Protein AF-A0A2P8VSS2-F1 (afdb_monomer_lite)

Secondary structure (DSSP, 8-state):
----PPPPPHHHHH-HIIIIITT-HHHHHHHHHHHHHHHHHHHHHHHHHHHHHHS-HHHIIIIIHHHHHHHHHHHHHHHHIIIIIGGGGS----------

Structure (mmCIF, N/CA/C/O backbone):
data_AF-A0A2P8VSS2-F1
#
_entry.id   AF-A0A2P8VSS2-F1
#
loop_
_atom_site.group_PDB
_atom_site.id
_atom_site.type_symbol
_atom_site.label_atom_id
_atom_site.label_alt_id
_atom_site.label_comp_id
_atom_site.label_asym_id
_atom_site.label_entity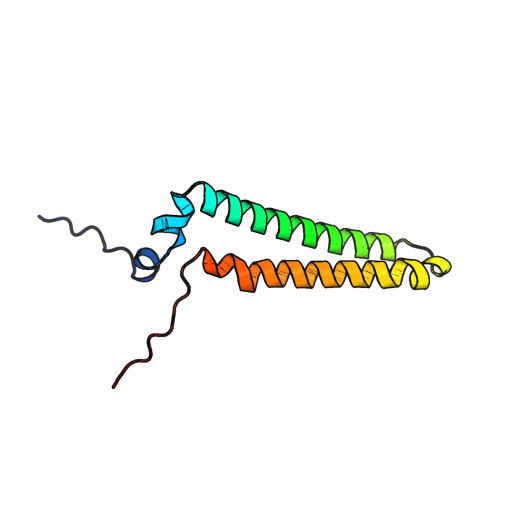_id
_atom_site.label_seq_id
_atom_site.pdbx_PDB_ins_code
_atom_site.Cartn_x
_atom_site.Cartn_y
_atom_site.Cartn_z
_atom_site.occupancy
_atom_site.B_iso_or_equiv
_atom_site.auth_seq_id
_atom_site.auth_comp_id
_atom_site.auth_asym_id
_atom_site.auth_atom_id
_atom_site.pdbx_PDB_model_num
ATOM 1 N N . THR A 1 1 ? -36.810 -23.124 31.996 1.00 43.00 1 THR A N 1
ATOM 2 C CA . THR A 1 1 ? -35.550 -23.505 31.333 1.00 43.00 1 THR A CA 1
ATOM 3 C C . THR A 1 1 ? -34.965 -22.247 30.735 1.00 43.00 1 THR A C 1
ATOM 5 O O . THR A 1 1 ? -35.408 -21.807 29.687 1.00 43.00 1 THR A O 1
ATOM 8 N N . LEU A 1 2 ? -34.093 -21.565 31.481 1.00 49.00 2 LEU A N 1
ATOM 9 C CA . LEU A 1 2 ? -33.355 -20.425 30.941 1.00 49.00 2 LEU A CA 1
ATOM 10 C C . LEU A 1 2 ? -32.340 -21.002 29.956 1.00 49.00 2 LEU A C 1
ATOM 12 O O . LEU A 1 2 ? -31.330 -21.559 30.378 1.00 49.00 2 LEU A O 1
ATOM 16 N N . ASP A 1 3 ? -32.672 -20.941 28.669 1.00 50.41 3 ASP A N 1
ATOM 17 C CA . ASP A 1 3 ? -31.725 -21.137 27.579 1.00 50.41 3 ASP A CA 1
ATOM 18 C C . ASP A 1 3 ? -30.576 -20.144 27.775 1.00 50.41 3 ASP A C 1
ATOM 20 O O . ASP A 1 3 ? -30.673 -18.959 27.451 1.00 50.41 3 ASP A O 1
ATOM 24 N N . LEU A 1 4 ? -29.488 -20.625 28.376 1.00 61.88 4 LEU A N 1
ATOM 25 C CA . LEU A 1 4 ? -28.199 -19.957 28.357 1.00 61.88 4 LEU A CA 1
ATOM 26 C C . LEU A 1 4 ? -27.693 -20.065 26.922 1.00 61.88 4 LEU A C 1
ATOM 28 O O . LEU A 1 4 ? -26.945 -20.980 26.579 1.00 61.88 4 LEU A O 1
ATOM 32 N N . ALA A 1 5 ? -28.141 -19.139 26.071 1.00 63.50 5 ALA A N 1
ATOM 33 C CA . ALA A 1 5 ? -27.470 -18.880 24.811 1.00 63.50 5 ALA A CA 1
ATOM 34 C C . ALA A 1 5 ? -25.964 -18.759 25.114 1.00 63.50 5 ALA A C 1
ATOM 36 O O . ALA A 1 5 ? -25.600 -18.073 26.078 1.00 63.50 5 ALA A O 1
ATOM 37 N N . PRO A 1 6 ? -25.092 -19.461 24.371 1.00 65.88 6 PRO A N 1
ATOM 38 C CA . PRO A 1 6 ? -23.670 -19.473 24.669 1.00 65.88 6 PRO A CA 1
ATOM 39 C C . PRO A 1 6 ? -23.161 -18.033 24.706 1.00 65.88 6 PRO A C 1
ATOM 41 O O . PRO A 1 6 ? -23.318 -17.289 23.736 1.00 65.88 6 PRO A O 1
ATOM 44 N N . SER A 1 7 ? -22.590 -17.638 25.848 1.00 58.47 7 SER A N 1
ATOM 45 C CA . SER A 1 7 ? -21.924 -16.346 25.991 1.00 58.47 7 SER A CA 1
ATOM 46 C C . SER A 1 7 ? -20.920 -16.200 24.844 1.00 58.47 7 SER A C 1
ATOM 48 O O . SER A 1 7 ? -20.117 -17.121 24.642 1.00 58.47 7 SER A O 1
ATOM 50 N N . PRO A 1 8 ? -20.964 -15.105 24.064 1.00 62.75 8 PRO A N 1
ATOM 51 C CA . PRO A 1 8 ? -19.990 -14.894 23.007 1.00 62.75 8 PRO A CA 1
ATOM 52 C C . PRO A 1 8 ? -18.585 -14.951 23.613 1.00 62.75 8 PRO A C 1
ATOM 54 O O . PRO A 1 8 ? -18.338 -14.406 24.691 1.00 62.75 8 PRO A O 1
ATOM 57 N N . ALA A 1 9 ? -17.669 -15.651 22.938 1.00 65.69 9 ALA A N 1
ATOM 58 C CA . ALA A 1 9 ? -16.296 -15.809 23.410 1.00 65.69 9 ALA A CA 1
ATOM 59 C C . ALA A 1 9 ? -15.689 -14.429 23.758 1.00 65.69 9 ALA A C 1
ATOM 61 O O . ALA A 1 9 ? -15.986 -13.463 23.052 1.00 65.69 9 ALA A O 1
ATOM 62 N N . PRO A 1 10 ? -14.815 -14.299 24.777 1.00 62.28 10 PRO A N 1
ATOM 63 C CA . PRO A 1 10 ? -14.295 -13.005 25.246 1.00 62.28 10 PRO A CA 1
ATOM 64 C C . PRO A 1 10 ? -13.755 -12.096 24.130 1.00 62.28 10 PRO A C 1
ATOM 66 O O . PRO A 1 10 ? -13.949 -10.884 24.160 1.00 62.28 10 PRO A O 1
ATOM 69 N N . ARG A 1 11 ? -13.171 -12.693 23.082 1.00 63.00 11 ARG A N 1
ATOM 70 C CA . ARG A 1 11 ? -12.747 -12.001 21.855 1.00 63.00 11 ARG A CA 1
ATOM 71 C C . ARG A 1 11 ? -13.872 -11.250 21.144 1.00 63.00 11 ARG A C 1
ATOM 73 O O . ARG A 1 11 ? -13.649 -10.137 20.700 1.00 63.00 11 ARG A O 1
ATOM 80 N N . GLN A 1 12 ? -15.064 -11.834 21.029 1.00 62.34 12 GLN A N 1
ATOM 81 C CA . GLN A 1 12 ? -16.226 -11.170 20.427 1.00 62.34 12 GLN A CA 1
ATOM 82 C C . GLN A 1 12 ? -16.783 -10.066 21.326 1.00 62.34 12 GLN A C 1
ATOM 84 O O . GLN A 1 12 ? -17.247 -9.050 20.816 1.00 62.34 12 GLN A O 1
ATOM 89 N N . MET A 1 13 ? -16.718 -10.237 22.651 1.00 63.97 13 MET A N 1
ATOM 90 C CA . MET A 1 13 ? -17.126 -9.186 23.586 1.00 63.97 13 MET A CA 1
ATOM 91 C C . MET A 1 13 ? -16.177 -7.991 23.590 1.00 63.97 13 MET A C 1
ATOM 93 O O . MET A 1 13 ? -16.624 -6.878 23.822 1.00 63.97 13 MET A O 1
ATOM 97 N N . LEU A 1 14 ? -14.884 -8.196 23.357 1.00 70.12 14 LEU A N 1
ATOM 98 C CA . LEU A 1 14 ? -13.901 -7.113 23.364 1.00 70.12 14 LEU A CA 1
ATOM 99 C C . LEU A 1 14 ? -13.625 -6.549 21.960 1.00 70.12 14 LEU A C 1
ATOM 101 O O . LEU A 1 14 ? -12.868 -5.587 21.808 1.00 70.12 14 LEU A O 1
ATOM 105 N N . ASP A 1 15 ? -14.259 -7.108 20.925 1.00 78.88 15 ASP A N 1
ATOM 106 C CA . ASP A 1 15 ? -14.094 -6.635 19.561 1.00 78.88 15 ASP A CA 1
ATOM 107 C C . ASP A 1 15 ? -14.816 -5.318 19.302 1.00 78.88 15 ASP A C 1
ATOM 109 O O . ASP A 1 15 ? -16.029 -5.243 19.082 1.00 78.88 15 ASP A O 1
ATOM 113 N N . ARG A 1 16 ? -14.009 -4.254 19.244 1.00 81.62 16 ARG A N 1
ATOM 114 C CA . ARG A 1 16 ? -14.448 -2.914 18.858 1.00 81.62 16 ARG A CA 1
ATOM 115 C C . ARG A 1 16 ? -15.110 -2.913 17.477 1.00 81.62 16 ARG A C 1
ATOM 117 O O . ARG A 1 16 ? -15.967 -2.058 17.235 1.00 81.62 16 ARG A O 1
ATOM 124 N N . TYR A 1 17 ? -14.767 -3.847 16.583 1.00 85.06 17 TYR A N 1
ATOM 125 C CA . TYR A 1 17 ? -15.408 -3.920 15.275 1.00 85.06 17 TYR A CA 1
ATOM 126 C C . TYR A 1 17 ? -16.906 -4.203 15.396 1.00 85.06 17 TYR A C 1
ATOM 128 O O . TYR A 1 17 ? -17.718 -3.415 14.902 1.00 85.06 17 TYR A O 1
ATOM 136 N N . HIS A 1 18 ? -17.268 -5.271 16.105 1.00 80.94 18 HIS A N 1
ATOM 137 C CA . HIS A 1 18 ? -18.661 -5.653 16.315 1.00 80.94 18 HIS A CA 1
ATOM 138 C C . HIS A 1 18 ? -19.407 -4.690 17.245 1.00 80.94 18 HIS A C 1
ATOM 140 O O . HIS A 1 18 ? -20.575 -4.390 17.013 1.00 80.94 18 HIS A O 1
ATOM 146 N N . GLN A 1 19 ? -18.745 -4.134 18.257 1.00 83.44 19 GLN A N 1
ATOM 147 C CA . GLN A 1 19 ? -19.409 -3.205 19.174 1.00 83.44 19 GLN A CA 1
ATOM 148 C C . GLN A 1 19 ? -19.642 -1.817 18.574 1.00 83.44 19 GLN A C 1
ATOM 150 O O . GLN A 1 19 ? -20.645 -1.175 18.879 1.00 83.44 19 GLN A O 1
ATOM 155 N N . HIS A 1 20 ? -18.729 -1.329 17.731 1.00 86.69 20 HIS A N 1
ATOM 156 C CA . HIS A 1 20 ? -18.752 0.067 17.306 1.00 86.69 20 HIS A CA 1
ATOM 157 C C . HIS A 1 20 ? -18.509 0.262 15.812 1.00 86.69 20 HIS A C 1
ATOM 159 O O . HIS A 1 20 ? -19.342 0.885 15.146 1.00 86.69 20 HIS A O 1
ATOM 165 N N . THR A 1 21 ? -17.398 -0.244 15.270 1.00 89.81 21 THR A N 1
ATOM 166 C CA . THR A 1 21 ? -16.983 0.065 13.891 1.00 89.81 21 THR A CA 1
ATOM 167 C C . THR A 1 21 ? -18.046 -0.339 12.867 1.00 89.81 21 THR A C 1
ATOM 169 O O . THR A 1 21 ? -18.257 0.394 11.904 1.00 89.81 21 THR A O 1
ATOM 172 N N . GLN A 1 22 ? -18.758 -1.453 13.081 1.00 87.44 22 GLN A N 1
ATOM 173 C CA . GLN A 1 22 ? -19.813 -1.918 12.173 1.00 87.44 22 GLN A CA 1
ATOM 174 C C . GLN A 1 22 ? -21.062 -1.018 12.176 1.00 87.44 22 GLN A C 1
ATOM 176 O O . GLN A 1 22 ? -21.713 -0.869 11.141 1.00 87.44 22 GLN A O 1
ATOM 181 N N . HIS A 1 23 ? -21.378 -0.396 13.317 1.00 89.50 23 HIS A N 1
ATOM 182 C CA . HIS A 1 23 ? -22.581 0.422 13.507 1.00 89.50 23 HIS A CA 1
ATOM 183 C C . HIS A 1 23 ? -22.340 1.913 13.241 1.00 89.50 23 HIS A C 1
ATOM 185 O O . HIS A 1 23 ? -23.268 2.641 12.892 1.00 89.50 23 HIS A O 1
ATOM 191 N N . CYS A 1 24 ? -21.098 2.384 13.361 1.00 92.25 24 CYS A N 1
ATOM 192 C CA . CYS A 1 24 ? -20.740 3.769 13.085 1.00 92.25 24 CYS A CA 1
ATOM 193 C C . CYS A 1 24 ? -20.378 3.967 11.609 1.00 92.25 24 CYS A C 1
ATOM 195 O O . CYS A 1 24 ? -19.366 3.458 11.121 1.00 92.25 24 CYS A O 1
ATOM 197 N N . HIS A 1 25 ? -21.166 4.783 10.903 1.00 90.94 25 HIS A N 1
ATOM 198 C CA . HIS A 1 25 ? -20.937 5.085 9.489 1.00 90.94 25 HIS A CA 1
ATOM 199 C C . HIS A 1 25 ? -19.547 5.691 9.223 1.00 90.94 25 HIS A C 1
ATOM 201 O O . HIS A 1 25 ? -18.870 5.288 8.277 1.00 90.94 25 HIS A O 1
ATOM 207 N N . SER A 1 26 ? -19.097 6.619 10.075 1.00 91.69 26 SER A N 1
ATOM 208 C CA . SER A 1 26 ? -17.790 7.276 9.933 1.00 91.69 26 SER A CA 1
ATOM 209 C C . SER A 1 26 ? -16.635 6.274 10.055 1.00 91.69 26 SER A C 1
ATOM 211 O O . SER A 1 26 ? -15.800 6.173 9.155 1.00 91.69 26 SER A O 1
ATOM 213 N N . CYS A 1 27 ? -16.639 5.449 11.109 1.00 91.19 27 CYS A N 1
ATOM 214 C CA . CYS A 1 27 ? -15.598 4.446 11.351 1.00 91.19 27 CYS A CA 1
ATOM 215 C C . CYS A 1 27 ? -15.575 3.367 10.261 1.00 91.19 27 CYS A C 1
ATOM 217 O O . CYS A 1 27 ? -14.507 3.021 9.756 1.00 91.19 27 CYS A O 1
ATOM 219 N N . ARG A 1 28 ? -16.749 2.882 9.835 1.00 91.81 28 ARG A N 1
ATOM 220 C CA . ARG A 1 28 ? -16.870 1.934 8.721 1.00 91.81 28 ARG A CA 1
ATOM 221 C C . ARG A 1 28 ? -16.332 2.515 7.414 1.00 91.81 28 ARG A C 1
ATOM 223 O O . ARG A 1 28 ? -15.647 1.818 6.666 1.00 91.81 28 ARG A O 1
ATOM 230 N N . SER A 1 29 ? -16.648 3.777 7.121 1.00 93.69 29 SER A N 1
ATOM 231 C CA . SER A 1 29 ? -16.173 4.463 5.915 1.00 93.69 29 SER A CA 1
ATOM 232 C C . SER A 1 29 ? -14.655 4.665 5.940 1.00 93.69 29 SER A C 1
ATOM 234 O O . SER A 1 29 ? -13.982 4.410 4.937 1.00 93.69 29 SER A O 1
ATOM 236 N N . ALA A 1 30 ? -14.097 5.033 7.097 1.00 93.69 30 ALA A N 1
ATOM 237 C CA . ALA A 1 30 ? -12.656 5.154 7.293 1.00 93.69 30 ALA A CA 1
ATOM 238 C C . ALA A 1 30 ? -11.940 3.816 7.048 1.00 93.69 30 ALA A C 1
ATOM 240 O O . ALA A 1 30 ? -11.018 3.763 6.234 1.00 93.69 30 ALA A O 1
ATOM 241 N N . LEU A 1 31 ? -12.419 2.719 7.651 1.00 93.38 31 LEU A N 1
ATOM 242 C CA . LEU A 1 31 ? -11.862 1.378 7.438 1.00 93.38 31 LEU A CA 1
ATOM 243 C C . LEU A 1 31 ? -11.933 0.957 5.961 1.00 93.38 31 LEU A C 1
ATOM 245 O O . LEU A 1 31 ? -10.947 0.492 5.394 1.00 93.38 31 LEU A O 1
ATOM 249 N N . LYS A 1 32 ? -13.069 1.198 5.295 1.00 94.50 32 LYS A N 1
ATOM 250 C CA . LYS A 1 32 ? -13.224 0.907 3.862 1.00 94.50 32 LYS A CA 1
ATOM 251 C C . LYS A 1 32 ? -12.257 1.720 2.999 1.00 94.50 32 LYS A C 1
ATOM 253 O O . LYS A 1 32 ? -11.748 1.219 1.999 1.00 94.50 32 LYS A O 1
ATOM 258 N N . THR A 1 33 ? -12.012 2.975 3.363 1.00 95.50 33 THR A N 1
ATOM 259 C CA . THR A 1 33 ? -11.059 3.849 2.666 1.00 95.50 33 THR A CA 1
ATOM 260 C C . THR A 1 33 ? -9.632 3.344 2.834 1.00 95.50 33 THR A C 1
ATOM 262 O O . THR A 1 33 ? -8.910 3.253 1.846 1.00 95.50 33 THR A O 1
ATOM 265 N N . ILE A 1 34 ? -9.253 2.930 4.045 1.00 94.56 34 ILE A N 1
ATOM 266 C CA . ILE A 1 34 ? -7.946 2.325 4.329 1.00 94.56 34 ILE A CA 1
ATOM 267 C C . ILE A 1 34 ? -7.737 1.071 3.477 1.00 94.56 34 ILE A C 1
ATOM 269 O O . ILE A 1 34 ? -6.716 0.955 2.805 1.00 94.56 34 ILE A O 1
ATOM 273 N N . GLN A 1 35 ? -8.722 0.173 3.429 1.00 94.81 35 GLN A N 1
ATOM 274 C CA . GLN A 1 35 ? -8.650 -1.044 2.615 1.00 94.81 35 GLN A CA 1
ATOM 275 C C . GLN A 1 35 ? -8.537 -0.737 1.118 1.00 94.81 35 GLN A C 1
ATOM 277 O O . GLN A 1 35 ? -7.733 -1.342 0.414 1.00 94.81 35 GLN A O 1
ATOM 282 N N . ARG A 1 36 ? -9.303 0.237 0.613 1.00 97.00 36 ARG A N 1
ATOM 283 C CA . ARG A 1 36 ? -9.184 0.692 -0.782 1.00 97.00 36 ARG A CA 1
ATOM 284 C C . ARG A 1 36 ? -7.802 1.263 -1.081 1.00 97.00 36 ARG A C 1
ATOM 286 O O . ARG A 1 36 ? -7.256 0.978 -2.141 1.00 97.00 36 ARG A O 1
ATOM 293 N N . LEU A 1 37 ? -7.239 2.041 -0.157 1.00 96.56 37 LEU A N 1
ATOM 294 C CA . LEU A 1 37 ? -5.905 2.612 -0.300 1.00 96.56 37 LEU A CA 1
ATOM 295 C C . LEU A 1 37 ? -4.832 1.516 -0.305 1.00 96.56 37 LEU A C 1
ATOM 297 O O . LEU A 1 37 ? -3.942 1.568 -1.145 1.00 96.56 37 LEU A O 1
ATOM 301 N N . GLN A 1 38 ? -4.950 0.493 0.549 1.00 96.00 38 GLN A N 1
ATOM 302 C CA . GLN A 1 38 ? -4.068 -0.680 0.512 1.00 96.00 38 GLN A CA 1
ATOM 303 C C . GLN A 1 38 ? -4.085 -1.348 -0.869 1.00 96.00 38 GLN A C 1
ATOM 305 O O . GLN A 1 38 ? -3.030 -1.526 -1.472 1.00 96.00 38 GLN A O 1
ATOM 310 N N . TRP A 1 39 ? -5.271 -1.659 -1.406 1.00 97.56 39 TRP A N 1
ATOM 311 C CA . TRP A 1 39 ? -5.395 -2.242 -2.746 1.00 97.56 39 TRP A CA 1
ATOM 312 C C . TRP A 1 39 ? -4.823 -1.332 -3.833 1.00 97.56 39 TRP A C 1
ATOM 314 O O . TRP A 1 39 ? -4.095 -1.807 -4.700 1.00 97.56 39 TRP A O 1
ATOM 324 N N . GLY A 1 40 ? -5.095 -0.026 -3.767 1.00 97.75 40 GLY A N 1
ATOM 325 C CA . GLY A 1 40 ? -4.539 0.953 -4.700 1.00 97.75 40 GLY A CA 1
ATOM 326 C C . GLY A 1 40 ? -3.008 0.981 -4.685 1.00 97.75 40 GLY A C 1
ATOM 327 O O . GLY A 1 40 ? -2.388 0.969 -5.744 1.00 97.75 40 GLY A O 1
ATOM 328 N N . LEU A 1 41 ? -2.396 0.943 -3.499 1.00 97.31 41 LEU A N 1
ATOM 329 C CA . LEU A 1 41 ? -0.941 0.912 -3.331 1.00 97.31 41 LEU A CA 1
ATOM 330 C C . LEU A 1 41 ? -0.319 -0.394 -3.843 1.00 97.31 41 LEU A C 1
ATOM 332 O O . LEU A 1 41 ? 0.723 -0.352 -4.493 1.00 97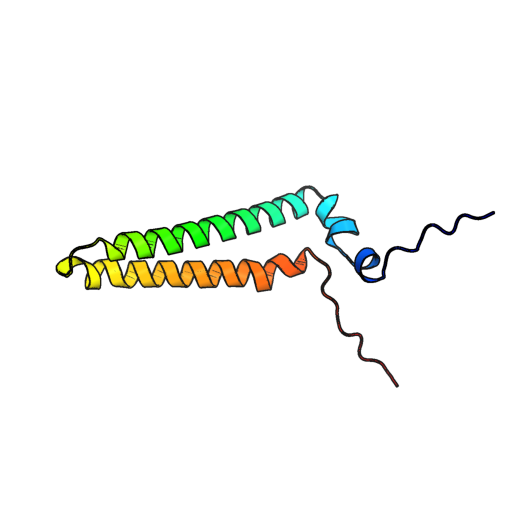.31 41 LEU A O 1
ATOM 336 N N . LEU A 1 42 ? -0.962 -1.541 -3.602 1.00 97.62 42 LEU A N 1
ATOM 337 C CA . LEU A 1 42 ? -0.505 -2.832 -4.125 1.00 97.62 42 LEU A CA 1
ATOM 338 C C . LEU A 1 42 ? -0.576 -2.875 -5.656 1.00 97.62 42 LEU A C 1
ATOM 340 O O . LEU A 1 42 ? 0.393 -3.269 -6.302 1.00 97.62 42 LEU A O 1
ATOM 344 N N . ILE A 1 43 ? -1.692 -2.427 -6.239 1.00 97.94 43 ILE A N 1
ATOM 345 C CA . ILE A 1 43 ? -1.858 -2.336 -7.697 1.00 97.94 43 ILE A CA 1
ATOM 346 C C . ILE A 1 43 ? -0.801 -1.401 -8.283 1.00 97.94 43 ILE A C 1
ATOM 348 O O . ILE A 1 43 ? -0.148 -1.759 -9.258 1.00 97.94 43 ILE A O 1
ATOM 352 N N . TYR A 1 44 ? -0.593 -0.234 -7.668 1.00 96.94 44 TYR A N 1
ATOM 353 C CA . TYR A 1 44 ? 0.430 0.718 -8.090 1.00 96.94 44 TYR A CA 1
ATOM 354 C C . TYR A 1 44 ? 1.834 0.104 -8.054 1.00 96.94 44 TYR A C 1
ATOM 356 O O . TYR A 1 44 ? 2.588 0.250 -9.016 1.00 96.94 44 TYR A O 1
ATOM 364 N N . ALA A 1 45 ? 2.177 -0.624 -6.990 1.00 96.81 45 ALA A N 1
ATOM 365 C CA . ALA A 1 45 ? 3.473 -1.279 -6.864 1.00 96.81 45 ALA A CA 1
ATOM 366 C C . ALA A 1 45 ? 3.686 -2.340 -7.952 1.00 96.81 45 ALA A C 1
ATOM 368 O O . ALA A 1 45 ? 4.699 -2.310 -8.649 1.00 96.81 45 ALA A O 1
ATOM 369 N N . VAL A 1 46 ? 2.714 -3.238 -8.149 1.00 97.12 46 VAL A N 1
ATOM 370 C CA . VAL A 1 46 ? 2.783 -4.281 -9.185 1.00 97.12 46 VAL A CA 1
ATOM 371 C C . VAL A 1 46 ? 2.861 -3.661 -10.580 1.00 97.12 46 VAL A C 1
ATOM 373 O O . VAL A 1 46 ? 3.706 -4.066 -11.376 1.00 97.12 46 VAL A O 1
ATOM 376 N N . ALA A 1 47 ? 2.038 -2.650 -10.868 1.00 96.75 47 ALA A N 1
ATOM 377 C CA . ALA A 1 47 ? 2.050 -1.948 -12.149 1.00 96.75 47 ALA A CA 1
ATOM 378 C C . ALA A 1 47 ? 3.391 -1.249 -12.407 1.00 96.75 47 ALA A C 1
ATOM 380 O O . ALA A 1 47 ? 3.917 -1.325 -13.514 1.00 96.75 47 ALA A O 1
ATOM 381 N N . SER A 1 48 ? 3.977 -0.624 -11.383 1.00 94.81 48 SER A N 1
ATOM 382 C CA . SER A 1 48 ? 5.288 0.027 -11.472 1.00 94.81 48 SER A CA 1
ATOM 383 C C . SER A 1 48 ? 6.389 -0.980 -11.80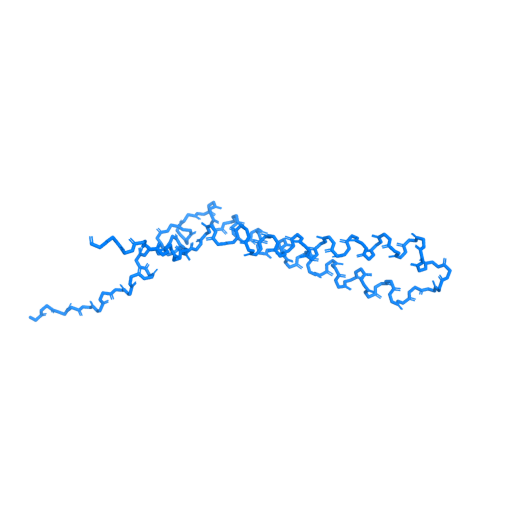7 1.00 94.81 48 SER A C 1
ATOM 385 O O . SER A 1 48 ? 7.172 -0.752 -12.726 1.00 94.81 48 SER A O 1
ATOM 387 N N . LEU A 1 49 ? 6.416 -2.128 -11.124 1.00 94.25 49 LEU A N 1
ATOM 388 C CA . LEU A 1 49 ? 7.388 -3.191 -11.395 1.00 94.25 49 LEU A CA 1
ATOM 389 C C . LEU A 1 49 ? 7.203 -3.797 -12.79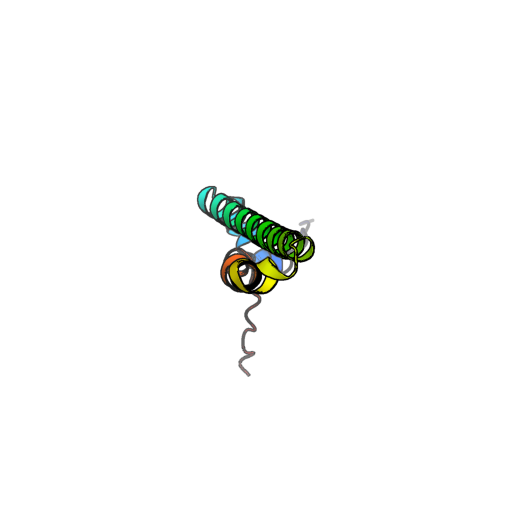3 1.00 94.25 49 LEU A C 1
ATOM 391 O O . LEU A 1 49 ? 8.184 -3.982 -13.513 1.00 94.25 49 LEU A O 1
ATOM 395 N N . ALA A 1 50 ? 5.958 -4.070 -13.193 1.00 95.62 50 ALA A N 1
ATOM 396 C CA . ALA A 1 50 ? 5.638 -4.608 -14.512 1.00 95.62 50 ALA A CA 1
ATOM 397 C C . ALA A 1 50 ? 6.030 -3.637 -15.634 1.00 95.62 50 ALA A C 1
ATOM 399 O O . ALA A 1 50 ? 6.612 -4.055 -16.632 1.00 95.62 50 ALA A O 1
ATOM 400 N N . LEU A 1 51 ? 5.773 -2.339 -15.450 1.00 94.12 51 LEU A N 1
ATOM 401 C CA . LEU A 1 51 ? 6.158 -1.310 -16.409 1.00 94.12 51 LEU A CA 1
ATOM 402 C C . LEU A 1 51 ? 7.680 -1.270 -16.582 1.00 94.12 51 LEU A C 1
ATOM 404 O O . LEU A 1 51 ? 8.173 -1.352 -17.704 1.00 94.12 51 LEU A O 1
ATOM 408 N N . VAL A 1 52 ? 8.436 -1.231 -15.479 1.00 93.50 52 VAL A N 1
ATOM 409 C CA . VAL A 1 52 ? 9.909 -1.213 -15.524 1.00 93.50 52 VAL A CA 1
ATOM 410 C C . VAL A 1 52 ? 10.490 -2.498 -16.119 1.00 93.50 52 VAL A C 1
ATOM 412 O O . VAL A 1 52 ? 11.550 -2.450 -16.738 1.00 93.50 52 VAL A O 1
ATOM 415 N N . ALA A 1 53 ? 9.812 -3.639 -15.977 1.00 91.62 53 ALA A N 1
ATOM 416 C CA . ALA A 1 53 ? 10.258 -4.906 -16.555 1.00 91.62 53 ALA A CA 1
ATOM 417 C C . ALA A 1 53 ? 10.203 -4.936 -18.094 1.00 91.62 53 ALA A C 1
ATOM 419 O O . ALA A 1 53 ? 10.961 -5.688 -18.701 1.00 91.62 53 ALA A O 1
ATOM 420 N N . ILE A 1 54 ? 9.332 -4.131 -18.712 1.00 93.19 54 ILE A N 1
ATOM 421 C CA . ILE A 1 54 ? 9.150 -4.065 -20.173 1.00 93.19 54 ILE A CA 1
ATOM 422 C C . ILE A 1 54 ? 9.963 -2.906 -20.787 1.00 93.19 54 ILE A C 1
ATOM 424 O O . ILE A 1 54 ? 10.156 -2.849 -22.002 1.00 93.19 54 ILE A O 1
ATOM 428 N N . LEU A 1 55 ? 10.466 -1.976 -19.966 1.00 90.56 55 LEU A N 1
ATOM 429 C CA . LEU A 1 55 ? 11.267 -0.844 -20.432 1.00 90.56 55 LEU A CA 1
ATOM 430 C C . LEU A 1 55 ? 12.621 -1.297 -21.026 1.00 90.56 55 LEU A C 1
ATOM 432 O O . LEU A 1 55 ? 13.271 -2.182 -20.467 1.00 90.56 55 LEU A O 1
ATOM 436 N N . PRO A 1 56 ? 13.100 -0.649 -22.106 1.00 89.06 56 PRO A N 1
ATOM 437 C CA . PRO A 1 56 ? 14.433 -0.894 -22.653 1.00 89.06 56 PRO A CA 1
ATOM 438 C C . PRO A 1 56 ? 15.535 -0.453 -21.676 1.00 89.06 56 PRO A C 1
ATOM 440 O O . PRO A 1 56 ? 15.358 0.506 -20.920 1.00 89.06 56 PRO A O 1
ATOM 443 N N . ASP A 1 57 ? 16.704 -1.102 -21.728 1.00 83.38 57 ASP A N 1
ATOM 444 C CA . ASP A 1 57 ? 17.789 -0.920 -20.744 1.00 83.38 57 ASP A CA 1
ATOM 445 C C . ASP A 1 57 ? 18.243 0.537 -20.577 1.00 83.38 57 ASP A C 1
ATOM 447 O O . ASP A 1 57 ? 18.503 0.983 -19.458 1.00 83.38 57 ASP A O 1
ATOM 451 N N . ALA A 1 58 ? 18.237 1.323 -21.660 1.00 86.06 58 ALA A N 1
ATOM 452 C CA . ALA A 1 58 ? 18.587 2.744 -21.629 1.00 86.06 58 ALA A CA 1
ATOM 453 C C . ALA A 1 58 ? 17.677 3.585 -20.706 1.00 86.06 58 ALA A C 1
ATOM 455 O O . ALA A 1 58 ? 18.099 4.618 -20.191 1.00 86.06 58 ALA A O 1
ATOM 456 N N . TRP A 1 59 ? 16.437 3.145 -20.471 1.00 87.50 59 TRP A N 1
ATOM 457 C CA . TRP A 1 59 ? 15.442 3.839 -19.645 1.00 87.50 59 TRP A CA 1
ATOM 458 C C . TRP A 1 59 ? 15.238 3.148 -18.292 1.00 87.50 59 TRP A C 1
ATOM 460 O O . TRP A 1 59 ? 14.514 3.635 -17.427 1.00 87.50 59 TRP A O 1
ATOM 470 N N . ARG A 1 60 ? 15.887 2.009 -18.058 1.00 85.25 60 ARG A N 1
ATOM 471 C CA . ARG A 1 60 ? 15.657 1.213 -16.853 1.00 85.25 60 ARG A CA 1
ATOM 472 C C . ARG A 1 60 ? 16.300 1.820 -15.609 1.00 85.25 60 ARG A C 1
ATOM 474 O O . ARG A 1 60 ? 15.731 1.741 -14.525 1.00 85.25 60 ARG A O 1
ATOM 481 N N . LEU A 1 61 ? 17.457 2.461 -15.762 1.00 85.62 61 LEU A N 1
ATOM 482 C CA . LEU A 1 61 ? 18.181 3.064 -14.640 1.00 85.62 61 LEU A CA 1
ATOM 483 C C . LEU A 1 61 ? 17.662 4.454 -14.270 1.00 85.62 61 LEU A C 1
ATOM 485 O O . LEU A 1 61 ? 17.576 4.763 -13.088 1.00 85.62 61 LEU A O 1
ATOM 489 N N . TRP A 1 62 ? 17.312 5.294 -15.249 1.00 84.38 62 TRP A N 1
ATOM 490 C CA . TRP A 1 62 ? 17.035 6.705 -14.968 1.00 84.38 62 TRP A CA 1
ATOM 491 C C . TRP A 1 62 ? 15.577 6.958 -14.545 1.00 84.38 62 TRP A C 1
ATOM 493 O O . TRP A 1 62 ? 15.376 7.345 -13.396 1.00 84.38 62 TRP A O 1
ATOM 503 N N . PRO A 1 63 ? 14.545 6.666 -15.366 1.00 89.38 63 PRO A N 1
ATOM 504 C CA . PRO A 1 63 ? 13.161 6.674 -14.889 1.00 89.38 63 PRO A CA 1
ATOM 505 C C . PRO A 1 63 ? 12.738 5.364 -14.208 1.00 89.38 63 PRO A C 1
ATOM 507 O O . PRO A 1 63 ? 11.873 5.390 -13.334 1.00 89.38 63 PRO A O 1
ATOM 510 N N . GLY A 1 64 ? 13.331 4.217 -14.560 1.00 91.25 64 GLY A N 1
ATOM 511 C CA . GLY A 1 64 ? 12.912 2.934 -13.989 1.00 91.25 64 GLY A CA 1
ATOM 512 C C . GLY A 1 64 ? 13.271 2.764 -12.508 1.00 91.25 64 GLY A C 1
ATOM 513 O O . GLY A 1 64 ? 12.419 2.356 -11.722 1.00 91.25 64 GLY A O 1
ATOM 514 N N . LEU A 1 65 ? 14.483 3.136 -12.086 1.00 91.56 65 LEU A N 1
ATOM 515 C CA . LEU A 1 65 ? 14.918 3.015 -10.689 1.00 91.56 65 LEU A CA 1
ATOM 516 C C . LEU A 1 65 ? 14.058 3.820 -9.690 1.00 91.56 65 LEU A C 1
ATOM 518 O O . LEU A 1 65 ? 13.611 3.226 -8.704 1.00 91.56 65 LEU A O 1
ATOM 522 N N . PRO A 1 66 ? 13.765 5.123 -9.900 1.00 94.00 66 PRO A N 1
ATOM 523 C CA . PRO A 1 66 ? 12.884 5.856 -8.993 1.00 94.00 66 PRO A CA 1
ATOM 524 C C . PRO A 1 66 ? 11.452 5.312 -9.012 1.00 94.00 66 PRO A C 1
ATOM 526 O O . PRO A 1 66 ? 10.798 5.307 -7.971 1.00 94.00 66 PRO A O 1
ATOM 529 N N . LEU A 1 67 ? 10.973 4.800 -10.152 1.00 94.50 67 LEU A N 1
ATOM 530 C CA . LEU A 1 67 ? 9.645 4.194 -10.255 1.00 94.50 67 LEU A CA 1
ATOM 531 C C . LEU A 1 67 ? 9.540 2.891 -9.444 1.00 94.50 67 LEU A C 1
ATOM 533 O O . LEU A 1 67 ? 8.555 2.688 -8.734 1.00 94.50 67 LEU A O 1
ATOM 537 N N . VAL A 1 68 ? 10.574 2.043 -9.470 1.00 94.69 68 VAL A N 1
ATOM 538 C CA . VAL A 1 68 ? 10.672 0.877 -8.573 1.00 94.69 68 VAL A CA 1
ATOM 539 C C . VAL A 1 68 ? 10.712 1.327 -7.114 1.00 94.69 68 VAL A C 1
ATOM 541 O O . VAL A 1 68 ? 9.988 0.772 -6.290 1.00 94.69 68 VAL A O 1
ATOM 544 N N . GLY A 1 69 ? 11.508 2.351 -6.792 1.00 96.12 69 GLY A N 1
ATOM 545 C CA . GLY A 1 69 ? 11.586 2.917 -5.443 1.00 96.12 69 GLY A CA 1
ATOM 546 C C . GLY A 1 69 ? 10.224 3.383 -4.918 1.00 96.12 69 GLY A C 1
ATOM 547 O O . GLY A 1 69 ? 9.834 3.025 -3.809 1.00 96.12 69 GLY A O 1
ATOM 548 N N . LEU A 1 70 ? 9.457 4.105 -5.738 1.00 96.00 70 LEU A N 1
ATOM 549 C CA . LEU A 1 70 ? 8.081 4.510 -5.433 1.00 96.00 70 LEU A CA 1
ATOM 550 C C . LEU A 1 70 ? 7.142 3.310 -5.267 1.00 96.00 70 LEU A C 1
ATOM 552 O O . LEU A 1 70 ? 6.325 3.299 -4.347 1.00 96.00 70 LEU A O 1
ATOM 556 N N . GLY A 1 71 ? 7.271 2.282 -6.109 1.00 96.00 71 GLY A N 1
ATOM 557 C CA . GLY A 1 71 ? 6.515 1.038 -5.967 1.00 96.00 71 GLY A CA 1
ATOM 558 C C . GLY A 1 71 ? 6.781 0.345 -4.626 1.00 96.00 71 GLY A C 1
ATOM 559 O O . GLY A 1 71 ? 5.841 -0.034 -3.929 1.00 96.00 71 GLY A O 1
ATOM 560 N N . LEU A 1 72 ? 8.049 0.248 -4.215 1.00 96.94 72 LEU A N 1
ATOM 561 C CA . LEU A 1 72 ? 8.443 -0.312 -2.917 1.00 96.94 72 LEU A CA 1
ATOM 562 C C . LEU A 1 72 ? 7.937 0.535 -1.741 1.00 96.94 72 LEU A C 1
ATOM 564 O O . LEU A 1 72 ? 7.446 -0.018 -0.757 1.00 96.94 72 LEU A O 1
ATOM 568 N N . LEU A 1 73 ? 7.991 1.866 -1.849 1.00 97.19 73 LEU A N 1
ATOM 569 C CA . LEU A 1 73 ? 7.372 2.762 -0.867 1.00 97.19 73 LEU A CA 1
ATOM 570 C C . LEU A 1 73 ? 5.860 2.534 -0.778 1.00 97.19 73 LEU A C 1
ATOM 572 O O . LEU A 1 73 ? 5.309 2.521 0.321 1.00 97.19 73 LEU A O 1
ATOM 576 N N . GLY A 1 74 ? 5.197 2.288 -1.910 1.00 96.31 74 GLY A N 1
ATOM 577 C CA . GLY A 1 74 ? 3.788 1.910 -1.952 1.00 96.31 74 GLY A CA 1
ATOM 578 C C . GLY A 1 74 ? 3.503 0.621 -1.178 1.00 96.31 74 GLY A C 1
ATOM 579 O O . GLY A 1 74 ? 2.571 0.586 -0.374 1.00 96.31 74 GLY A O 1
ATOM 580 N N . LEU A 1 75 ? 4.346 -0.407 -1.334 1.00 96.75 75 LEU A N 1
ATOM 581 C CA . LEU A 1 75 ? 4.256 -1.644 -0.545 1.00 96.75 75 LEU A CA 1
ATOM 582 C C . LEU A 1 75 ? 4.451 -1.383 0.953 1.00 96.75 75 LEU A C 1
ATOM 584 O O . LEU A 1 75 ? 3.674 -1.885 1.766 1.00 96.75 75 LEU A O 1
ATOM 588 N N . GLY A 1 76 ? 5.442 -0.568 1.320 1.00 97.12 76 GLY A N 1
ATOM 589 C CA . GLY A 1 76 ? 5.666 -0.151 2.706 1.00 97.12 76 GLY A CA 1
ATOM 590 C C . GLY A 1 76 ? 4.459 0.586 3.292 1.00 97.12 76 GLY A C 1
ATOM 591 O O . GLY A 1 76 ? 4.029 0.290 4.406 1.00 97.12 76 GLY A O 1
ATOM 592 N N . GLY A 1 77 ? 3.847 1.482 2.514 1.00 96.62 77 GLY A N 1
ATOM 593 C CA . GLY A 1 77 ? 2.609 2.170 2.877 1.00 96.62 77 GLY A CA 1
ATOM 594 C C . GLY A 1 77 ? 1.431 1.211 3.062 1.00 96.62 77 GLY A C 1
ATOM 595 O O . GLY A 1 77 ? 0.712 1.310 4.053 1.00 96.62 77 GLY A O 1
ATOM 596 N N . ALA A 1 78 ? 1.249 0.240 2.163 1.00 96.06 78 ALA A N 1
ATOM 597 C CA . ALA A 1 78 ? 0.199 -0.772 2.287 1.00 96.06 78 ALA A CA 1
ATOM 598 C C . ALA A 1 78 ? 0.395 -1.640 3.542 1.00 96.06 78 ALA A C 1
ATOM 600 O O . ALA A 1 78 ? -0.563 -1.887 4.278 1.00 96.06 78 ALA A O 1
ATOM 601 N N . ALA A 1 79 ? 1.637 -2.040 3.831 1.00 95.69 79 ALA A N 1
ATOM 602 C CA . ALA A 1 79 ? 1.985 -2.761 5.050 1.00 95.69 79 ALA A CA 1
ATOM 603 C C . ALA A 1 79 ? 1.703 -1.914 6.301 1.00 95.69 79 ALA A C 1
ATOM 605 O O . ALA A 1 79 ? 1.068 -2.394 7.237 1.00 95.69 79 ALA A O 1
ATOM 606 N N . TRP A 1 80 ? 2.088 -0.637 6.302 1.00 95.81 80 TRP A N 1
ATOM 607 C CA . TRP A 1 80 ? 1.788 0.282 7.400 1.00 95.81 80 TRP A CA 1
ATOM 608 C C . TRP A 1 80 ? 0.282 0.437 7.636 1.00 95.81 80 TRP A C 1
ATOM 610 O O . TRP A 1 80 ? -0.180 0.391 8.774 1.00 95.81 80 TRP A O 1
ATOM 620 N N . LEU A 1 81 ? -0.512 0.578 6.574 1.00 94.44 81 LEU A N 1
ATOM 621 C CA . LEU A 1 81 ? -1.967 0.639 6.693 1.00 94.44 81 LEU A CA 1
ATOM 622 C C . LEU A 1 81 ? -2.534 -0.644 7.308 1.00 94.44 81 LEU A C 1
ATOM 624 O O . LEU A 1 81 ? -3.426 -0.555 8.151 1.00 94.44 81 LEU A O 1
ATOM 628 N N . ARG A 1 82 ? -2.005 -1.810 6.919 1.00 91.75 82 ARG A N 1
ATOM 629 C CA . ARG A 1 82 ? -2.447 -3.127 7.397 1.00 91.75 82 ARG A CA 1
ATOM 630 C C . ARG A 1 82 ? -2.053 -3.418 8.842 1.00 91.75 82 ARG A C 1
ATOM 632 O O . ARG A 1 82 ? -2.850 -3.981 9.580 1.00 91.75 82 ARG A O 1
ATOM 639 N N . PHE A 1 83 ? -0.841 -3.056 9.252 1.00 91.06 83 PHE A N 1
ATOM 640 C CA . PHE A 1 83 ? -0.313 -3.393 10.580 1.00 91.06 83 PHE A CA 1
ATOM 641 C C . PHE A 1 83 ? -0.412 -2.246 11.592 1.00 91.06 83 PHE A C 1
ATOM 643 O O . PHE A 1 83 ? -0.405 -2.491 12.792 1.00 91.06 83 PHE A O 1
ATOM 650 N N . GLY A 1 84 ? -0.518 -0.998 11.138 1.00 89.75 84 GLY A N 1
ATOM 651 C CA . GLY A 1 84 ? -0.572 0.182 12.002 1.00 89.75 84 GLY A CA 1
ATOM 652 C C . GLY A 1 84 ? -1.974 0.763 12.181 1.00 89.75 84 GLY A C 1
ATOM 653 O O . GLY A 1 84 ? -2.342 1.155 13.290 1.00 89.75 84 GLY A O 1
ATOM 654 N N . LEU A 1 85 ? -2.762 0.856 11.102 1.00 90.19 85 LEU A N 1
ATOM 655 C CA . LEU A 1 85 ? -4.088 1.490 11.142 1.00 90.19 85 LEU A CA 1
ATOM 656 C C . LEU A 1 85 ? -5.225 0.479 11.269 1.00 90.19 85 LEU A C 1
ATOM 658 O O . LEU A 1 85 ? -6.096 0.672 12.112 1.00 90.19 85 LEU A O 1
ATOM 662 N N . GLU A 1 86 ? -5.225 -0.580 10.460 1.00 88.62 86 GLU A N 1
ATOM 663 C CA . GLU A 1 86 ? -6.285 -1.596 10.453 1.00 88.62 86 GLU A CA 1
ATOM 664 C C . GLU A 1 86 ? -6.555 -2.218 11.838 1.00 88.62 86 GLU A C 1
ATOM 666 O O . GLU A 1 86 ? -7.719 -2.253 12.241 1.00 88.62 86 GLU A O 1
ATOM 671 N N . PRO A 1 87 ? -5.536 -2.596 12.643 1.00 87.44 87 PRO A N 1
ATOM 672 C CA . PRO A 1 87 ? -5.761 -3.199 13.956 1.00 87.44 87 PRO A CA 1
ATOM 673 C C . PRO A 1 87 ? -6.469 -2.269 14.942 1.00 87.44 87 PRO A C 1
ATOM 675 O O . PRO A 1 87 ? -7.079 -2.744 15.886 1.00 87.44 87 PRO A O 1
ATOM 678 N N . LYS A 1 88 ? -6.461 -0.947 14.722 1.00 86.25 88 LYS A N 1
ATOM 679 C CA . LYS A 1 88 ? -7.191 0.003 15.581 1.00 86.25 88 LYS A CA 1
ATOM 680 C C . LYS A 1 88 ? -8.712 -0.128 15.453 1.00 86.25 88 LYS A C 1
ATOM 682 O O . LYS A 1 88 ? -9.439 0.345 16.327 1.00 86.25 88 LYS A O 1
ATOM 687 N N . PHE A 1 89 ? -9.192 -0.736 14.368 1.00 86.12 89 PHE A N 1
ATOM 688 C CA . PHE A 1 89 ? -10.616 -0.941 14.104 1.00 86.12 89 PHE A CA 1
ATOM 689 C C . PHE A 1 89 ? -11.135 -2.305 14.572 1.00 86.12 89 PHE A C 1
ATOM 691 O O . PHE A 1 89 ? -12.355 -2.463 14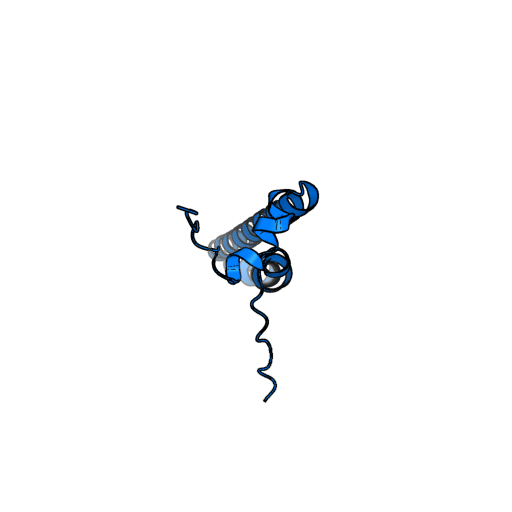.652 1.00 86.12 89 PHE A O 1
ATOM 698 N N . TRP A 1 90 ? -10.234 -3.238 14.895 1.00 81.31 90 TRP A N 1
ATOM 699 C CA . TRP A 1 90 ? -10.524 -4.586 15.387 1.00 81.31 90 TRP A CA 1
ATOM 700 C C . TRP A 1 90 ? -10.040 -4.786 16.821 1.00 81.31 90 TRP A C 1
ATOM 702 O O . TRP A 1 90 ? -9.312 -3.961 17.374 1.00 81.31 90 TRP A O 1
ATOM 712 N N . PHE A 1 91 ? -10.460 -5.889 17.437 1.00 69.62 91 PHE A N 1
ATOM 713 C CA . PHE A 1 91 ? -9.903 -6.332 18.704 1.00 69.62 91 PHE A CA 1
ATOM 714 C C . PHE A 1 91 ? -8.392 -6.568 18.599 1.00 69.62 91 PHE A C 1
ATOM 716 O O . PHE A 1 91 ? -7.936 -7.396 17.808 1.00 69.62 91 PHE A O 1
ATOM 723 N N . VAL A 1 92 ? -7.624 -5.884 19.444 1.00 66.62 92 VAL A N 1
ATOM 724 C CA . VAL A 1 92 ? -6.235 -6.240 19.734 1.00 66.62 92 VAL A CA 1
ATOM 725 C C . VAL A 1 92 ? -6.255 -6.943 21.082 1.00 66.62 92 VAL A C 1
ATOM 727 O O . VAL A 1 92 ? -6.595 -6.326 22.089 1.00 66.62 92 VAL A O 1
ATOM 730 N N . ASP A 1 93 ? -5.926 -8.233 21.083 1.00 62.88 93 ASP A N 1
ATOM 731 C CA . ASP A 1 93 ? -5.735 -9.009 22.309 1.00 62.88 93 ASP A CA 1
ATOM 732 C C . ASP A 1 93 ? -4.536 -8.408 23.060 1.00 62.88 93 ASP A C 1
ATOM 734 O O . ASP A 1 93 ? -3.374 -8.675 22.743 1.00 62.88 93 ASP A O 1
ATOM 738 N N . TYR A 1 94 ? -4.803 -7.525 24.021 1.00 61.84 94 TYR A N 1
ATOM 739 C CA . TYR A 1 94 ? -3.781 -7.071 24.953 1.00 61.84 94 TYR A CA 1
ATOM 740 C C . TYR A 1 94 ? -3.531 -8.217 25.926 1.00 61.84 94 TYR A C 1
ATOM 742 O O . TYR A 1 94 ? -4.450 -8.609 26.646 1.00 61.84 94 TYR A O 1
ATOM 750 N N . ILE A 1 95 ? -2.306 -8.745 25.971 1.00 64.44 95 ILE A N 1
ATOM 751 C CA . ILE A 1 95 ? -1.906 -9.676 27.029 1.00 64.44 95 ILE A CA 1
ATOM 752 C C . ILE A 1 95 ? -2.073 -8.919 28.345 1.00 64.44 95 ILE A C 1
ATOM 754 O O . ILE A 1 95 ? -1.323 -7.988 28.639 1.00 64.44 95 ILE A O 1
ATOM 758 N N . HIS A 1 96 ? -3.112 -9.264 29.099 1.00 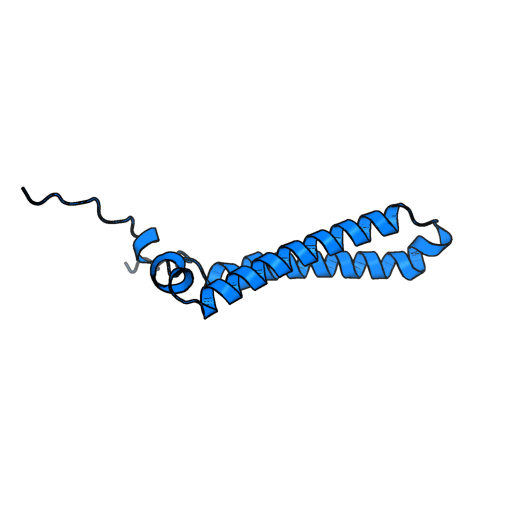65.38 96 HIS A N 1
ATOM 759 C CA . HIS A 1 96 ? -3.260 -8.775 30.457 1.00 65.38 96 HIS A CA 1
ATOM 760 C C . HIS A 1 96 ? -2.155 -9.476 31.228 1.00 65.38 96 HIS A C 1
ATOM 762 O O . HIS A 1 96 ? -2.177 -10.699 31.343 1.00 65.38 96 HIS A O 1
ATOM 768 N N . ALA A 1 97 ? -1.138 -8.718 31.641 1.00 64.44 97 ALA A N 1
ATOM 769 C CA . ALA A 1 97 ? -0.111 -9.241 32.521 1.00 64.44 97 ALA A CA 1
ATOM 770 C C . ALA A 1 97 ? -0.831 -9.872 33.715 1.00 64.44 97 ALA A C 1
ATOM 772 O O . ALA A 1 97 ? -1.581 -9.202 34.426 1.00 64.44 97 ALA A O 1
ATOM 773 N N . GLU A 1 98 ? -0.673 -11.180 33.846 1.00 64.31 98 GLU A N 1
ATOM 774 C CA . GLU A 1 98 ? -1.241 -11.971 34.922 1.00 64.31 98 GLU A CA 1
ATOM 775 C C . GLU A 1 98 ? -0.558 -11.463 36.191 1.00 64.31 98 GLU A C 1
ATOM 777 O O . GLU A 1 98 ? 0.634 -11.696 36.400 1.00 64.31 98 GLU A O 1
ATOM 782 N N . HIS A 1 99 ? -1.256 -10.638 36.972 1.00 61.53 99 HIS A N 1
ATOM 783 C CA . HIS A 1 99 ? -0.721 -10.217 38.257 1.00 61.53 99 HIS A CA 1
ATOM 784 C C . HIS A 1 99 ? -0.762 -11.427 39.209 1.00 61.53 99 HIS A C 1
ATOM 786 O O . HIS A 1 99 ? -1.823 -12.049 39.309 1.00 61.53 99 HIS A O 1
ATOM 792 N N . PRO A 1 100 ? 0.376 -11.785 39.839 1.00 64.25 100 PRO A N 1
ATOM 793 C CA . PRO A 1 100 ? 0.487 -12.924 40.750 1.00 64.25 100 PRO A CA 1
ATOM 794 C C . PRO A 1 100 ? -0.275 -12.718 42.063 1.00 64.25 100 PRO A C 1
ATOM 796 O O . PRO A 1 100 ? -0.446 -11.547 42.479 1.00 64.25 100 PRO A O 1
#

Sequence (100 aa):
TLDLAPSPAPRQMLDRYHQHTQHCHSCRSALKTIQRLQWGLLIYAVASLALVAILPDAWRLWPGLPLVGLGLLGLGGAAWLRFGLEPKFWFVDYIHAEHP

pLDDT: mean 84.82, std 13.83, range [43.0, 97.94]

Foldseek 3Di:
DPPPPPDPDVQCVQWLQNVPCVPDPVSVVVLVVLVVLLVVLQVQLVVLQVVLVPDDPVCNPPVNVVSNVSSVVSNVSSVCSVPPVNCVNTDDPDPPPPDD

Radius of gyration: 21.42 Å; chains: 1; bounding box: 54×31×63 Å